Protein AF-A0A7L5E6U6-F1 (afdb_monomer)

Nearest PDB structures (foldseek):
  3ugf-assembly2_B  TM=5.413E-01  e=1.941E-01  Pachysandra terminalis
  5yzn-assembly1_A  TM=3.280E-01  e=2.599E-01  Deinococcus radiodurans R1 = ATCC 13939 = DSM 20539
  5cr6-assembly1_D  TM=1.844E-01  e=5.407E+00  Streptococcus pneumoniae

Solvent-accessible surface area (backbone atoms only — not comparable to full-atom values): 8105 Å² total; per-residue (Å²): 133,83,80,77,80,76,82,58,77,54,74,93,71,59,78,60,45,80,46,60,40,55,44,88,92,66,15,16,42,32,47,24,43,14,80,80,77,78,61,71,46,60,42,77,87,70,43,62,77,42,59,13,59,81,63,26,90,53,43,3,32,35,75,47,44,79,46,78,48,90,88,49,35,37,38,36,43,22,38,20,38,38,91,55,29,34,85,72,65,78,39,96,48,82,47,90,36,60,51,86,74,18,46,62,33,58,46,38,33,34,26,38,34,44,23,77,76,87,75,61,72,50,76,46,69,44,50,46,34,76,76,36,77,95,34,53,82,54,55,83,94

pLDDT: mean 93.13, std 9.57, range [44.0, 98.62]

Sequence (141 aa):
MAQKKDNRPSEKKMRAYLMVYFKDDTHGLYMALSADGNSFTDVNNGKPIIAGDTIAEQKGIRDPYIYRSPDGMFYLALTDLHIYAQKQGYRTTQWERDGKAYGWGNNRGLVLMKSKDLIHWSHKVLRVDRAFPELTDIGCA

Mean predicted aligned error: 4.46 Å

Structure (mmCIF, N/CA/C/O backbone):
data_AF-A0A7L5E6U6-F1
#
_entry.id   AF-A0A7L5E6U6-F1
#
loop_
_atom_site.group_PDB
_atom_site.id
_atom_site.type_symbol
_atom_site.label_atom_id
_atom_site.label_alt_id
_atom_site.label_comp_id
_atom_site.label_asym_id
_atom_site.label_entity_id
_atom_site.label_seq_id
_atom_site.pdbx_PDB_ins_code
_atom_site.Cartn_x
_atom_site.Cartn_y
_atom_site.Cartn_z
_atom_site.occupancy
_atom_site.B_iso_or_equiv
_atom_site.auth_seq_id
_atom_site.auth_comp_id
_atom_site.auth_asym_id
_atom_site.auth_atom_id
_atom_site.pdbx_PDB_model_num
ATOM 1 N N . MET A 1 1 ? -36.808 -3.552 -1.723 1.00 44.00 1 MET A N 1
ATOM 2 C CA . MET A 1 1 ? -35.418 -3.997 -1.471 1.00 44.00 1 MET A CA 1
ATOM 3 C C . MET A 1 1 ? -35.166 -3.908 0.026 1.00 44.00 1 MET A C 1
ATOM 5 O O . MET A 1 1 ? -35.455 -2.864 0.593 1.00 44.00 1 MET A O 1
ATOM 9 N N . ALA A 1 2 ? -34.729 -4.982 0.688 1.00 50.78 2 ALA A N 1
ATOM 10 C CA . ALA A 1 2 ? -34.466 -4.945 2.127 1.00 50.78 2 ALA A CA 1
ATOM 11 C C . ALA A 1 2 ? -33.234 -4.068 2.416 1.00 50.78 2 ALA A C 1
ATOM 13 O O . ALA A 1 2 ? -32.168 -4.298 1.845 1.00 50.78 2 ALA A O 1
ATOM 14 N N . GLN A 1 3 ? -33.379 -3.069 3.290 1.00 54.09 3 GLN A N 1
ATOM 15 C CA . GLN A 1 3 ? -32.253 -2.321 3.851 1.00 54.09 3 GLN A CA 1
ATOM 16 C C . GLN A 1 3 ? -31.314 -3.321 4.542 1.00 54.09 3 GLN A C 1
ATOM 18 O O . GLN A 1 3 ? -31.693 -3.960 5.525 1.00 54.09 3 GLN A O 1
ATOM 23 N N . LYS A 1 4 ? -30.096 -3.499 4.015 1.00 61.56 4 LYS A N 1
ATOM 24 C CA . LYS A 1 4 ? -29.054 -4.261 4.715 1.00 61.56 4 LYS A CA 1
ATOM 25 C C . LYS A 1 4 ? -28.815 -3.589 6.068 1.00 61.56 4 LYS A C 1
ATOM 27 O O . LYS A 1 4 ? -28.544 -2.393 6.112 1.00 61.56 4 LYS A O 1
ATOM 32 N N . LYS A 1 5 ? -28.924 -4.360 7.155 1.00 62.41 5 LYS A N 1
ATOM 33 C CA . LYS A 1 5 ? -28.592 -3.904 8.511 1.00 62.41 5 LYS A CA 1
ATOM 34 C C . LYS A 1 5 ? -27.168 -3.346 8.518 1.00 62.41 5 LYS A C 1
ATOM 36 O O . LYS A 1 5 ? -26.235 -4.040 8.113 1.00 62.41 5 LYS A O 1
ATOM 41 N N . ASP A 1 6 ? -27.023 -2.107 8.971 1.00 70.12 6 ASP A N 1
ATOM 42 C CA . ASP A 1 6 ? -25.720 -1.487 9.175 1.00 70.12 6 ASP A CA 1
ATOM 43 C C . ASP A 1 6 ? -25.057 -2.113 10.408 1.00 70.12 6 ASP A C 1
ATOM 45 O O . ASP A 1 6 ? -25.409 -1.813 11.547 1.00 70.12 6 ASP A O 1
ATOM 49 N N . ASN A 1 7 ? -24.132 -3.043 10.171 1.00 71.75 7 ASN A N 1
ATOM 50 C CA . ASN A 1 7 ? -23.391 -3.737 11.225 1.00 71.75 7 ASN A CA 1
ATOM 51 C C . ASN A 1 7 ? -22.121 -2.979 11.651 1.00 71.75 7 ASN A C 1
ATOM 53 O O . ASN A 1 7 ? -21.292 -3.532 12.379 1.00 71.75 7 ASN A O 1
ATOM 57 N N . ARG A 1 8 ? -21.919 -1.736 11.193 1.00 77.31 8 ARG A N 1
ATOM 58 C CA . ARG A 1 8 ? -20.730 -0.959 11.552 1.00 77.31 8 ARG A CA 1
ATOM 59 C C . ARG A 1 8 ? -20.806 -0.510 13.016 1.00 77.31 8 ARG A C 1
ATOM 61 O O . ARG A 1 8 ? -21.871 -0.120 13.498 1.00 77.31 8 ARG A O 1
ATOM 68 N N . PRO A 1 9 ? -19.682 -0.520 13.752 1.00 80.81 9 PRO A N 1
ATOM 69 C CA . PRO A 1 9 ? -19.640 0.131 15.051 1.00 80.81 9 PRO A CA 1
ATOM 70 C C . PRO A 1 9 ? -19.852 1.639 14.864 1.00 80.81 9 PRO A C 1
ATOM 72 O O . PRO A 1 9 ? -19.217 2.253 14.010 1.00 80.81 9 PRO A O 1
ATOM 75 N N . SER A 1 10 ? -20.720 2.241 15.680 1.00 85.50 10 SER A N 1
ATOM 76 C CA . SER A 1 10 ? -20.822 3.702 15.786 1.00 85.50 10 SER A CA 1
ATOM 77 C C . SER A 1 10 ? -19.465 4.301 16.156 1.00 85.50 10 SER A C 1
ATOM 79 O O . SER A 1 10 ? -18.721 3.654 16.894 1.00 85.50 10 SER A O 1
ATOM 81 N N . GLU A 1 11 ? -19.185 5.548 15.776 1.00 83.25 11 GLU A N 1
ATOM 82 C CA . GLU A 1 11 ? -17.933 6.240 16.140 1.00 83.25 11 GLU A CA 1
ATOM 83 C C . GLU A 1 11 ? -17.625 6.155 17.642 1.00 83.25 11 GLU A C 1
ATOM 85 O O . GLU A 1 11 ? -16.518 5.793 18.019 1.00 83.25 11 GLU A O 1
ATOM 90 N N . LYS A 1 12 ? -18.640 6.304 18.510 1.00 86.12 12 LYS A N 1
ATOM 91 C CA . LYS A 1 12 ? -18.515 6.139 19.977 1.00 86.12 12 LYS A CA 1
ATOM 92 C C . LYS A 1 12 ? -17.982 4.770 20.438 1.00 86.12 12 LYS A C 1
ATOM 94 O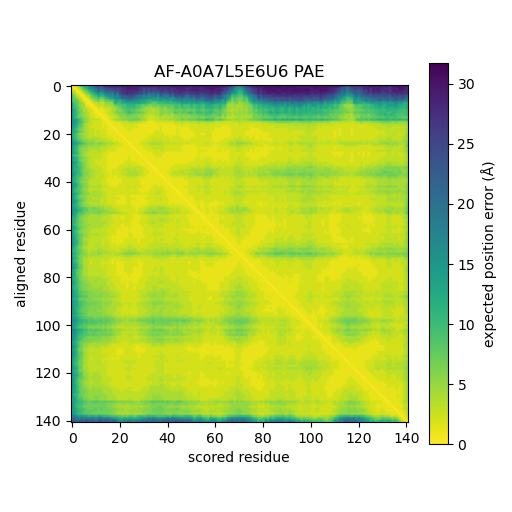 O . LYS A 1 12 ? -17.541 4.637 21.574 1.00 86.12 12 LYS A O 1
ATOM 99 N N . LYS A 1 13 ? -18.086 3.734 19.601 1.00 87.81 13 LYS A N 1
ATOM 100 C CA . LYS A 1 13 ? -17.586 2.372 19.865 1.00 87.81 13 LYS A CA 1
ATOM 101 C C . LYS A 1 13 ? -16.212 2.122 19.237 1.00 87.81 13 LYS A C 1
ATOM 103 O O . LYS A 1 13 ? -15.613 1.087 19.519 1.00 87.81 13 LYS A O 1
ATOM 108 N N . MET A 1 14 ? -15.721 3.018 18.382 1.00 89.62 14 MET A N 1
ATOM 109 C CA . MET A 1 14 ? -14.365 2.940 17.842 1.00 89.62 14 MET A CA 1
ATOM 110 C C . MET A 1 14 ? -13.364 3.371 18.919 1.00 89.62 14 MET A C 1
ATOM 112 O O . MET A 1 14 ? -13.683 4.183 19.783 1.00 89.62 14 MET A O 1
ATOM 116 N N . ARG A 1 15 ? -12.177 2.755 18.926 1.00 90.38 15 ARG A N 1
ATOM 117 C CA . ARG A 1 15 ? -11.224 2.865 20.048 1.00 90.38 15 ARG A CA 1
ATOM 118 C C . ARG A 1 15 ? -9.881 3.481 19.668 1.00 90.38 15 ARG A C 1
ATOM 120 O O . ARG A 1 15 ? -9.140 3.855 20.566 1.00 90.38 15 ARG A O 1
ATOM 127 N N . ALA A 1 16 ? -9.568 3.545 18.377 1.00 94.88 16 ALA A N 1
ATOM 128 C CA . ALA A 1 16 ? -8.306 4.058 17.868 1.00 94.88 16 ALA A CA 1
ATOM 129 C C . ALA A 1 16 ? -8.439 4.462 16.395 1.00 94.88 16 ALA A C 1
ATOM 131 O O . ALA A 1 16 ? -9.275 3.920 15.664 1.00 94.88 16 ALA A O 1
ATOM 132 N N . TYR A 1 17 ? -7.562 5.361 15.969 1.00 95.75 17 TYR A N 1
ATOM 133 C CA . TYR A 1 17 ? -7.209 5.601 14.580 1.00 95.75 17 TYR A CA 1
ATOM 134 C C . TYR A 1 17 ? -6.190 4.559 14.123 1.00 95.75 17 TYR A C 1
ATOM 136 O O . TYR A 1 17 ? -5.299 4.170 14.880 1.00 95.75 17 TYR A O 1
ATOM 144 N N . LEU A 1 18 ? -6.323 4.125 12.874 1.00 96.94 18 LEU A N 1
ATOM 145 C CA . LEU A 1 18 ? -5.385 3.229 12.211 1.00 96.94 18 LEU A CA 1
ATOM 146 C C . LEU A 1 18 ? -4.658 4.009 11.122 1.00 96.94 18 LEU A C 1
ATOM 148 O O . LEU A 1 18 ? -5.294 4.518 10.201 1.00 96.94 18 LEU A O 1
ATOM 152 N N . MET A 1 19 ? -3.335 4.053 11.211 1.00 98.12 19 MET A N 1
ATOM 153 C CA . MET A 1 19 ? -2.471 4.493 10.125 1.00 98.12 19 MET A CA 1
ATOM 154 C C . MET A 1 19 ? -1.913 3.267 9.414 1.00 98.12 19 MET A C 1
ATOM 156 O O . MET A 1 19 ? -1.408 2.347 10.057 1.00 98.12 19 MET A O 1
ATOM 160 N N . VAL A 1 20 ? -1.998 3.266 8.088 1.00 98.38 20 VAL A N 1
ATOM 161 C CA . VAL A 1 20 ? -1.315 2.305 7.218 1.00 98.38 20 VAL A CA 1
ATOM 162 C C . VAL A 1 20 ? -0.160 3.025 6.543 1.00 98.38 20 VAL A C 1
ATOM 164 O O . VAL A 1 20 ? -0.302 4.181 6.154 1.00 98.38 20 VAL A O 1
ATOM 167 N N . TYR A 1 21 ? 0.994 2.377 6.447 1.00 98.50 21 TYR A N 1
ATOM 168 C CA . TYR A 1 21 ? 2.186 2.995 5.870 1.00 98.50 21 TYR A CA 1
ATOM 169 C C . TYR A 1 21 ? 3.146 1.930 5.319 1.00 98.50 21 TYR A C 1
ATOM 171 O O . TYR A 1 21 ? 2.912 0.730 5.475 1.00 98.50 21 TYR A O 1
ATOM 179 N N . PHE A 1 22 ? 4.210 2.358 4.643 1.00 98.19 22 PHE A N 1
ATOM 180 C CA . PHE A 1 22 ? 5.250 1.481 4.099 1.00 98.19 22 PHE A CA 1
ATOM 181 C C . PHE A 1 22 ? 6.638 1.947 4.554 1.00 98.19 22 PHE A C 1
ATOM 183 O O . PHE A 1 22 ? 6.802 3.083 5.001 1.00 98.19 22 PHE A O 1
ATOM 190 N N . LYS A 1 23 ? 7.638 1.069 4.444 1.00 97.38 23 LYS A N 1
ATOM 191 C CA . LYS A 1 23 ? 9.053 1.401 4.677 1.00 97.38 23 LYS A CA 1
ATOM 192 C C . LYS A 1 23 ? 9.875 0.984 3.461 1.00 97.38 23 LYS A C 1
ATOM 194 O O . LYS A 1 23 ? 9.703 -0.132 2.975 1.00 97.38 23 LYS A O 1
ATOM 199 N N . ASP A 1 24 ? 10.788 1.841 3.011 1.00 96.00 24 ASP A N 1
ATOM 200 C CA . ASP A 1 24 ? 11.662 1.566 1.857 1.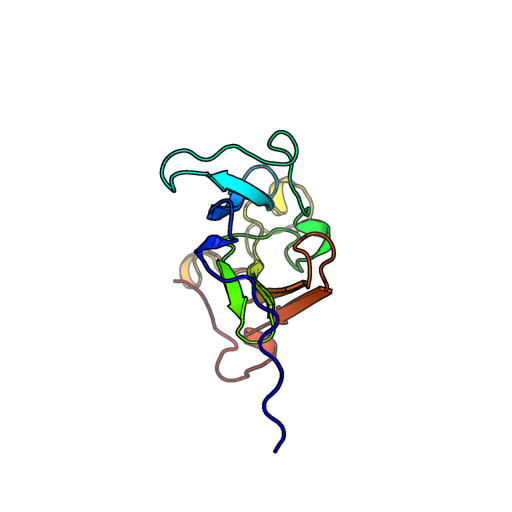00 96.00 24 ASP A CA 1
ATOM 201 C C . ASP A 1 24 ? 12.606 0.376 2.089 1.00 96.00 24 ASP A C 1
ATOM 203 O O . ASP A 1 24 ? 12.970 -0.319 1.145 1.00 96.00 24 ASP A O 1
ATOM 207 N N . ASP A 1 25 ? 12.975 0.088 3.336 1.00 94.44 25 ASP A N 1
ATOM 208 C CA . ASP A 1 25 ? 13.907 -1.003 3.643 1.00 94.44 25 ASP A CA 1
ATOM 209 C C . ASP A 1 25 ? 13.328 -2.384 3.300 1.00 94.44 25 ASP A C 1
ATOM 211 O O . ASP A 1 25 ? 14.041 -3.267 2.823 1.00 94.44 25 ASP A O 1
ATOM 215 N N . THR A 1 26 ? 12.023 -2.575 3.515 1.00 96.38 26 THR A N 1
ATOM 216 C CA . THR A 1 26 ? 11.346 -3.873 3.341 1.00 96.38 26 THR A CA 1
ATOM 217 C C . THR A 1 26 ? 10.307 -3.878 2.229 1.00 96.38 26 THR A C 1
ATOM 219 O O . THR A 1 26 ? 9.874 -4.952 1.821 1.00 96.38 26 THR A O 1
ATOM 222 N N . HIS A 1 27 ? 9.860 -2.701 1.778 1.00 98.00 27 HIS A N 1
ATOM 223 C CA . HIS A 1 27 ? 8.735 -2.537 0.854 1.00 98.00 27 HIS A CA 1
ATOM 224 C C . HIS A 1 27 ? 7.467 -3.292 1.283 1.00 98.00 27 HIS A C 1
ATOM 226 O O . HIS A 1 27 ? 6.696 -3.757 0.443 1.00 98.00 27 HIS A O 1
ATOM 232 N N . GLY A 1 28 ? 7.273 -3.463 2.593 1.00 98.06 28 GLY A N 1
ATOM 233 C CA . GLY A 1 28 ? 6.113 -4.127 3.180 1.00 98.06 28 GLY A CA 1
ATOM 234 C C . GLY A 1 28 ? 5.037 -3.151 3.649 1.00 98.06 28 GLY A C 1
ATOM 235 O O . GLY A 1 28 ? 5.277 -1.952 3.795 1.00 98.06 28 GLY A O 1
ATOM 236 N N . LEU A 1 29 ? 3.853 -3.694 3.932 1.00 98.38 29 LEU A N 1
ATOM 237 C CA . LEU A 1 29 ? 2.754 -2.980 4.574 1.00 98.38 29 LEU A CA 1
ATOM 238 C C . LEU A 1 29 ? 2.942 -2.986 6.091 1.00 98.38 29 LEU A C 1
ATOM 240 O O . LEU A 1 29 ? 3.112 -4.043 6.699 1.00 98.38 29 LEU A O 1
ATOM 244 N N . TYR A 1 30 ? 2.829 -1.814 6.700 1.00 98.44 30 TYR A N 1
ATOM 245 C CA . TYR A 1 30 ? 2.890 -1.598 8.139 1.00 98.44 30 TYR A CA 1
ATOM 246 C C . TYR A 1 30 ? 1.621 -0.917 8.639 1.00 98.44 30 TYR A C 1
ATOM 248 O O . TYR A 1 30 ? 0.867 -0.306 7.876 1.00 98.44 30 TYR A O 1
ATOM 256 N N . MET A 1 31 ? 1.399 -1.025 9.945 1.00 98.38 31 MET A N 1
ATOM 257 C CA . MET A 1 31 ? 0.279 -0.393 10.625 1.00 98.38 31 MET A CA 1
ATOM 258 C C . MET A 1 31 ? 0.735 0.232 11.941 1.00 98.38 31 MET A C 1
ATOM 260 O O . MET A 1 31 ? 1.649 -0.264 12.600 1.00 98.38 31 MET A O 1
ATOM 264 N N . ALA A 1 32 ? 0.070 1.308 12.336 1.00 98.44 32 ALA A N 1
ATOM 265 C CA . ALA A 1 32 ? 0.226 1.917 13.645 1.00 98.44 32 ALA A CA 1
ATOM 266 C C . ALA A 1 32 ? -1.135 2.367 14.176 1.00 98.44 32 ALA A C 1
ATOM 268 O O . ALA A 1 32 ? -2.026 2.739 13.407 1.00 98.44 32 ALA A O 1
ATOM 269 N N . LEU A 1 33 ? -1.298 2.323 15.495 1.00 98.00 33 LEU A N 1
ATOM 270 C CA . LEU A 1 33 ? -2.524 2.729 16.172 1.00 98.00 33 LEU A CA 1
ATOM 271 C C . LEU A 1 33 ? -2.300 4.019 16.949 1.00 98.00 33 LEU A C 1
ATOM 273 O O . LEU A 1 33 ? -1.236 4.230 17.526 1.00 98.00 33 LEU A O 1
ATOM 277 N N . SER A 1 34 ? -3.331 4.853 16.996 1.00 97.88 34 SER A N 1
ATOM 278 C CA . SER A 1 34 ? -3.342 6.069 17.800 1.00 97.88 34 SER A CA 1
ATOM 279 C C . SER A 1 34 ? -4.677 6.226 18.517 1.00 97.88 34 SER A C 1
ATOM 281 O O . SER A 1 34 ? -5.732 6.022 17.921 1.00 97.88 34 SER A O 1
ATOM 283 N N . ALA A 1 35 ? -4.649 6.594 19.796 1.00 95.62 35 ALA A N 1
ATOM 284 C CA . ALA A 1 35 ? -5.862 6.923 20.544 1.00 95.62 35 ALA A CA 1
ATOM 285 C C . ALA A 1 35 ? -6.319 8.375 20.311 1.00 95.62 35 ALA A C 1
ATOM 287 O O . ALA A 1 35 ? -7.501 8.671 20.466 1.00 95.62 35 ALA A O 1
ATOM 288 N N . ASP A 1 36 ? -5.394 9.264 19.941 1.00 94.38 36 ASP A N 1
ATOM 289 C CA . ASP A 1 36 ? -5.600 10.716 19.873 1.00 94.38 36 ASP A CA 1
ATOM 290 C C . ASP A 1 36 ? -5.493 11.297 18.453 1.00 94.38 36 ASP A C 1
ATOM 292 O O . ASP A 1 36 ? -5.873 12.442 18.231 1.00 94.38 36 ASP A O 1
ATOM 296 N N . GLY A 1 37 ? -5.008 10.511 17.490 1.00 94.75 37 GLY A N 1
ATOM 297 C CA . GLY A 1 37 ? -4.766 10.930 16.110 1.00 94.75 37 GLY A CA 1
ATOM 298 C C . GLY A 1 37 ? -3.452 11.689 15.897 1.00 94.75 37 GLY A C 1
ATOM 299 O O . GLY A 1 37 ? -3.167 12.054 14.760 1.00 94.75 37 GLY A O 1
ATOM 300 N N . ASN A 1 38 ? -2.644 11.901 16.943 1.00 96.38 38 ASN A N 1
ATOM 301 C CA . ASN A 1 38 ? -1.384 12.651 16.885 1.00 96.38 38 ASN A CA 1
ATOM 302 C C . ASN A 1 38 ? -0.168 11.753 17.121 1.00 96.38 38 ASN A C 1
ATOM 304 O O . ASN A 1 38 ? 0.832 11.859 16.413 1.00 96.38 38 ASN A O 1
ATOM 308 N N . SER A 1 39 ? -0.252 10.861 18.109 1.00 97.44 39 SER A N 1
ATOM 309 C CA . SER A 1 39 ? 0.835 9.949 18.466 1.00 97.44 39 SER A CA 1
ATOM 310 C C . SER A 1 39 ? 0.482 8.534 18.036 1.00 97.44 39 SER A C 1
ATOM 312 O O . SER A 1 39 ? -0.523 7.976 18.479 1.00 97.44 39 SER A O 1
ATOM 314 N N . PHE A 1 40 ? 1.312 7.948 17.177 1.00 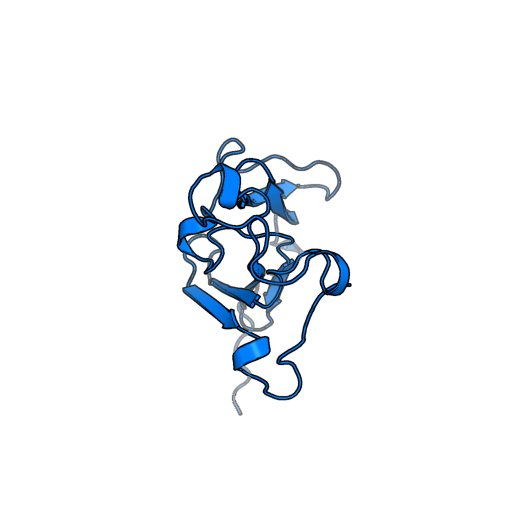98.25 40 PHE A N 1
ATOM 315 C CA . PHE A 1 40 ? 1.097 6.615 16.626 1.00 98.25 40 PHE A CA 1
ATOM 316 C C . PHE A 1 40 ? 2.112 5.630 17.195 1.00 98.25 40 PHE A C 1
ATOM 318 O O . PHE A 1 40 ? 3.309 5.901 17.238 1.00 98.25 40 PHE A O 1
ATOM 325 N N . THR A 1 41 ? 1.625 4.473 17.631 1.00 98.38 41 THR A N 1
ATOM 326 C CA . THR A 1 41 ? 2.456 3.355 18.080 1.00 98.38 41 THR A CA 1
ATOM 327 C C . THR A 1 41 ? 2.396 2.242 17.051 1.00 98.38 41 THR A C 1
ATOM 329 O O . THR A 1 41 ? 1.310 1.786 16.683 1.00 98.38 41 THR A O 1
ATOM 332 N N . ASP A 1 42 ? 3.569 1.804 16.602 1.00 98.12 42 ASP A N 1
ATOM 333 C CA . ASP A 1 42 ? 3.705 0.675 15.690 1.00 98.12 42 ASP A CA 1
ATOM 334 C C . ASP A 1 42 ? 3.029 -0.574 16.255 1.00 98.12 42 ASP A C 1
ATOM 336 O O . ASP A 1 42 ? 3.233 -0.952 17.412 1.00 98.12 42 ASP A O 1
ATOM 340 N N . VAL A 1 43 ? 2.262 -1.259 15.408 1.00 96.81 43 VAL A N 1
ATOM 341 C CA . VAL A 1 43 ? 1.808 -2.615 15.723 1.00 96.81 43 VAL A CA 1
ATOM 342 C C . VAL A 1 43 ? 2.872 -3.628 15.291 1.00 96.81 43 VAL A C 1
ATOM 344 O O . VAL A 1 43 ? 3.818 -3.294 14.576 1.00 96.81 43 VAL A O 1
ATOM 347 N N . ASN A 1 44 ? 2.732 -4.883 15.731 1.00 97.19 44 ASN A N 1
ATOM 348 C CA . ASN A 1 44 ? 3.656 -5.972 15.380 1.00 97.19 44 ASN A CA 1
ATOM 349 C C . ASN A 1 44 ? 5.135 -5.634 15.665 1.00 97.19 44 ASN A C 1
ATOM 351 O O . ASN A 1 44 ? 6.037 -6.009 14.918 1.00 97.19 44 ASN A O 1
ATOM 355 N N . ASN A 1 45 ? 5.388 -4.873 16.733 1.00 97.25 45 ASN A N 1
ATOM 356 C CA . ASN A 1 45 ? 6.725 -4.462 17.167 1.00 97.25 45 ASN A CA 1
ATOM 357 C C . ASN A 1 45 ? 7.522 -3.754 16.051 1.00 97.25 45 ASN A C 1
ATOM 359 O O . ASN A 1 45 ? 8.730 -3.958 15.924 1.00 97.25 45 ASN A O 1
ATOM 363 N N . GLY A 1 46 ? 6.839 -2.981 15.199 1.00 96.62 46 GLY A N 1
ATOM 364 C CA . GLY A 1 46 ? 7.461 -2.248 14.094 1.00 96.62 46 GLY A CA 1
ATOM 365 C C . GLY A 1 46 ? 7.929 -3.124 12.929 1.00 96.62 46 GLY A C 1
ATOM 366 O O . GLY A 1 46 ? 8.651 -2.628 12.058 1.00 96.62 46 GLY A O 1
ATOM 367 N N . LYS A 1 47 ? 7.528 -4.404 12.898 1.00 97.62 47 LYS A N 1
ATOM 368 C CA . LYS A 1 47 ? 7.745 -5.352 11.793 1.00 97.62 47 LYS A CA 1
ATOM 369 C C . LYS A 1 47 ? 6.600 -5.270 10.773 1.00 97.62 47 LYS A C 1
ATOM 371 O O . LYS A 1 47 ? 5.486 -4.894 11.144 1.00 97.62 47 LYS A O 1
ATOM 376 N N . PRO A 1 48 ? 6.842 -5.629 9.497 1.00 96.81 48 PRO A N 1
ATOM 377 C CA . PRO A 1 48 ? 5.798 -5.575 8.477 1.00 96.81 48 PRO A CA 1
ATOM 378 C C . PRO A 1 48 ? 4.627 -6.490 8.852 1.00 96.81 48 PRO A C 1
ATOM 380 O O . PRO A 1 48 ? 4.827 -7.592 9.361 1.00 96.81 48 PRO A O 1
ATOM 383 N N . ILE A 1 49 ? 3.406 -6.022 8.601 1.00 97.56 49 ILE A N 1
ATOM 384 C CA . ILE A 1 49 ? 2.176 -6.818 8.712 1.00 97.56 49 ILE A CA 1
ATOM 385 C C . ILE A 1 49 ? 2.074 -7.779 7.534 1.00 97.56 49 ILE A C 1
ATOM 387 O O . ILE A 1 49 ? 1.720 -8.940 7.716 1.00 97.56 49 ILE A O 1
ATOM 391 N N . ILE A 1 50 ? 2.409 -7.299 6.334 1.00 97.50 50 ILE A N 1
ATOM 392 C CA . ILE A 1 50 ? 2.446 -8.098 5.107 1.00 97.50 50 ILE A CA 1
ATOM 393 C C . ILE A 1 50 ? 3.712 -7.727 4.340 1.00 97.50 50 ILE A C 1
ATOM 395 O O . ILE A 1 50 ? 3.979 -6.545 4.113 1.00 97.50 50 ILE A O 1
ATOM 399 N N . ALA A 1 51 ? 4.503 -8.725 3.951 1.00 96.94 51 ALA A N 1
ATOM 400 C CA . ALA A 1 51 ? 5.680 -8.518 3.116 1.00 96.94 51 ALA A CA 1
ATOM 401 C C . ALA A 1 51 ? 5.257 -8.224 1.665 1.00 96.94 51 ALA A C 1
ATOM 403 O O . ALA A 1 51 ? 4.361 -8.884 1.133 1.00 96.94 51 ALA A O 1
ATOM 404 N N . GLY A 1 52 ? 5.867 -7.222 1.025 1.00 94.50 52 GLY A N 1
ATOM 405 C CA . GLY A 1 52 ? 5.454 -6.775 -0.311 1.00 94.50 52 GLY A CA 1
ATOM 406 C C . GLY A 1 52 ? 5.646 -7.834 -1.402 1.00 94.50 52 GLY A C 1
ATOM 407 O O . GLY A 1 52 ? 4.846 -7.924 -2.331 1.00 94.50 52 GLY A O 1
ATOM 408 N N . ASP A 1 53 ? 6.654 -8.691 -1.253 1.00 95.12 53 ASP A N 1
ATOM 409 C CA . ASP A 1 53 ? 6.989 -9.790 -2.165 1.00 95.12 53 ASP A CA 1
ATOM 410 C C . ASP A 1 53 ? 5.907 -10.876 -2.287 1.00 95.12 53 ASP A C 1
ATOM 412 O O . ASP A 1 53 ? 5.838 -11.568 -3.313 1.00 95.12 53 ASP A O 1
ATOM 416 N N . THR A 1 54 ? 5.041 -10.985 -1.275 1.00 94.69 54 THR A N 1
A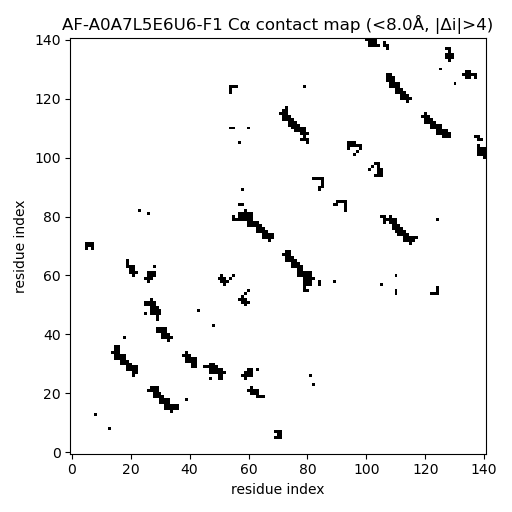TOM 417 C CA . THR A 1 54 ? 3.923 -11.938 -1.230 1.00 94.69 54 THR A CA 1
ATOM 418 C C . THR A 1 54 ? 2.660 -11.461 -1.948 1.00 94.69 54 THR A C 1
ATOM 420 O O . THR A 1 54 ? 1.828 -12.297 -2.297 1.00 94.69 54 THR A O 1
ATOM 423 N N . ILE A 1 55 ? 2.502 -10.151 -2.182 1.00 97.75 55 ILE A N 1
ATOM 424 C CA . ILE A 1 55 ? 1.243 -9.564 -2.687 1.00 97.75 55 ILE A CA 1
ATOM 425 C C . ILE A 1 55 ? 1.386 -8.721 -3.960 1.00 97.75 55 ILE A C 1
ATOM 427 O O . ILE A 1 55 ? 0.373 -8.352 -4.554 1.00 97.75 55 ILE A O 1
ATOM 431 N N . ALA A 1 56 ? 2.615 -8.396 -4.365 1.00 98.12 56 ALA A N 1
ATOM 432 C CA . ALA A 1 56 ? 2.912 -7.469 -5.455 1.00 98.12 56 ALA A CA 1
ATOM 433 C C . ALA A 1 56 ? 3.704 -8.144 -6.586 1.00 98.12 56 ALA A C 1
ATOM 435 O O . ALA A 1 56 ? 4.547 -9.014 -6.343 1.00 98.12 56 ALA A O 1
ATOM 436 N N . GLU A 1 57 ? 3.477 -7.718 -7.831 1.00 97.31 57 GLU A N 1
ATOM 437 C CA . GLU A 1 57 ? 4.225 -8.201 -8.995 1.00 97.31 57 GLU A CA 1
ATOM 438 C C . GLU A 1 57 ? 5.680 -7.717 -8.946 1.00 97.31 57 GLU A C 1
ATOM 440 O O . GLU A 1 57 ? 6.602 -8.504 -9.155 1.00 97.31 57 GLU A O 1
ATOM 445 N N . GLN A 1 58 ? 5.902 -6.449 -8.578 1.00 97.19 58 GLN A N 1
ATOM 446 C CA . GLN A 1 58 ? 7.226 -5.830 -8.454 1.00 97.19 58 GLN A CA 1
ATOM 447 C C . GLN A 1 58 ? 7.986 -6.261 -7.201 1.00 97.19 58 GLN A C 1
ATOM 449 O O . GLN A 1 58 ? 9.094 -5.782 -6.967 1.00 97.19 58 GLN A O 1
ATOM 454 N N . LYS A 1 59 ? 7.409 -7.168 -6.409 1.00 97.56 59 LYS A N 1
ATOM 455 C CA . LYS A 1 59 ? 7.943 -7.666 -5.139 1.00 97.56 59 LYS A CA 1
ATOM 456 C C . LYS A 1 59 ? 8.062 -6.626 -4.027 1.00 97.56 59 LYS A C 1
ATOM 458 O O . LYS A 1 59 ? 8.770 -6.847 -3.054 1.00 97.56 59 LYS A O 1
ATOM 463 N N . GLY A 1 60 ? 7.337 -5.517 -4.137 1.00 97.94 60 GLY A N 1
ATOM 464 C CA . GLY A 1 60 ? 7.283 -4.467 -3.128 1.00 97.94 60 GLY A CA 1
ATOM 465 C C . GLY A 1 60 ? 6.053 -3.590 -3.301 1.00 97.94 60 GLY A C 1
ATOM 466 O O . GLY A 1 60 ? 5.523 -3.484 -4.407 1.00 97.94 60 GLY A O 1
ATOM 467 N N . ILE A 1 61 ? 5.607 -2.975 -2.207 1.00 98.31 61 ILE A N 1
ATOM 468 C CA . ILE A 1 61 ? 4.507 -2.009 -2.217 1.00 98.31 61 ILE A CA 1
ATOM 469 C C . ILE A 1 61 ? 4.946 -0.636 -1.717 1.00 98.31 61 ILE A C 1
ATOM 471 O O . ILE A 1 61 ? 5.939 -0.505 -0.996 1.00 98.31 61 ILE A O 1
ATOM 475 N N . ARG A 1 62 ? 4.166 0.387 -2.076 1.00 97.94 62 ARG A N 1
ATOM 476 C CA . ARG A 1 62 ? 4.271 1.749 -1.538 1.00 97.94 62 ARG A CA 1
ATOM 477 C C . ARG A 1 62 ? 2.896 2.385 -1.357 1.00 97.94 62 ARG A C 1
ATOM 479 O O . ARG A 1 62 ? 1.902 1.881 -1.874 1.00 97.94 62 ARG A O 1
ATOM 486 N N . ASP A 1 63 ? 2.872 3.497 -0.630 1.00 97.38 63 ASP A N 1
ATOM 487 C CA . ASP A 1 63 ? 1.751 4.440 -0.544 1.00 97.38 63 ASP A CA 1
ATOM 488 C C . ASP A 1 63 ? 0.382 3.784 -0.244 1.00 97.38 63 ASP A C 1
ATOM 490 O O . ASP A 1 63 ? -0.571 3.959 -1.006 1.00 97.38 63 ASP A O 1
ATOM 494 N N . PRO A 1 64 ? 0.247 2.988 0.838 1.00 98.19 64 PRO A N 1
ATOM 495 C CA . PRO A 1 64 ? -1.018 2.345 1.154 1.00 98.19 64 PRO A CA 1
ATOM 496 C C . PRO A 1 64 ? -2.082 3.369 1.554 1.00 98.19 64 PRO A C 1
ATOM 498 O O . PRO A 1 64 ? -1.857 4.235 2.398 1.00 98.19 64 PRO A O 1
ATOM 501 N N . TYR A 1 65 ? -3.283 3.191 1.020 1.00 98.12 65 TYR A N 1
ATOM 502 C CA . TYR A 1 65 ? -4.493 3.894 1.431 1.00 98.12 65 TYR A CA 1
ATOM 503 C C . TYR A 1 65 ? -5.529 2.888 1.923 1.00 98.12 65 TYR A C 1
ATOM 505 O O . TYR A 1 65 ? -5.782 1.898 1.237 1.00 98.12 65 TYR A O 1
ATOM 513 N N . ILE A 1 66 ? -6.154 3.152 3.077 1.00 97.88 66 ILE A N 1
ATOM 514 C CA . ILE A 1 66 ? -7.206 2.305 3.649 1.00 97.88 66 ILE A CA 1
ATOM 515 C C . ILE A 1 66 ? -8.558 3.013 3.694 1.00 97.88 66 ILE A C 1
ATOM 517 O O . ILE A 1 66 ? -8.670 4.165 4.108 1.00 97.88 66 ILE A O 1
ATOM 521 N N . TYR A 1 67 ? -9.606 2.275 3.338 1.00 95.62 67 TYR A N 1
ATOM 522 C CA . TYR A 1 67 ? -10.991 2.717 3.414 1.00 95.62 67 TYR A CA 1
ATOM 523 C C . TYR A 1 67 ? -11.859 1.682 4.124 1.00 95.62 67 TYR A C 1
ATOM 525 O O . TYR A 1 67 ? -11.817 0.492 3.807 1.00 95.62 67 TYR A O 1
ATOM 533 N N . ARG A 1 68 ? -12.692 2.144 5.060 1.00 93.44 68 ARG A N 1
ATOM 534 C CA . ARG A 1 68 ? -13.760 1.338 5.656 1.00 93.44 68 ARG A CA 1
ATOM 535 C C . ARG A 1 68 ? -15.078 1.657 4.963 1.00 93.44 68 ARG A C 1
ATOM 537 O O . ARG A 1 68 ? -15.610 2.756 5.093 1.00 93.44 68 ARG A O 1
ATOM 544 N N . SER A 1 69 ? -15.614 0.686 4.249 1.00 91.88 69 SER A N 1
ATOM 545 C CA . SER A 1 69 ? -16.815 0.834 3.428 1.00 91.88 69 SER A CA 1
ATOM 546 C C . SER A 1 69 ? -18.122 0.747 4.224 1.00 91.88 69 SER A C 1
ATOM 548 O O . SER A 1 69 ? -18.147 0.265 5.363 1.00 91.88 69 SER A O 1
ATOM 550 N N . PRO A 1 70 ? -19.260 1.149 3.620 1.00 88.88 70 PRO A N 1
ATOM 551 C CA . PRO A 1 70 ? -20.574 1.039 4.249 1.00 88.88 70 PRO A CA 1
ATOM 552 C C . PRO A 1 70 ? -21.013 -0.404 4.520 1.00 88.88 70 PRO A C 1
ATOM 554 O O . PRO A 1 70 ? -21.814 -0.632 5.418 1.00 88.88 70 PRO A O 1
ATOM 557 N N . ASP A 1 71 ? -20.474 -1.387 3.788 1.00 85.69 71 ASP A N 1
ATOM 558 C CA . ASP A 1 71 ? -20.725 -2.816 4.034 1.00 85.69 71 ASP A CA 1
ATOM 559 C C . ASP A 1 71 ? -19.892 -3.389 5.204 1.00 85.69 71 ASP A C 1
ATOM 561 O O . ASP A 1 71 ? -19.974 -4.583 5.487 1.00 85.69 71 ASP A O 1
ATOM 565 N N . GLY A 1 72 ? -19.115 -2.546 5.898 1.00 89.00 72 GLY A N 1
ATOM 566 C CA . GLY A 1 72 ? -18.302 -2.912 7.059 1.00 89.00 72 GLY A CA 1
ATOM 567 C C . GLY A 1 72 ? -16.961 -3.563 6.719 1.00 89.00 72 GLY A C 1
ATOM 568 O O . GLY A 1 72 ? -16.206 -3.885 7.635 1.00 89.00 72 GLY A O 1
ATOM 569 N N . MET A 1 73 ? -16.657 -3.735 5.431 1.00 95.00 73 MET A N 1
ATOM 570 C CA . MET A 1 73 ? -15.373 -4.241 4.956 1.00 95.00 73 MET A CA 1
ATOM 571 C C . MET A 1 73 ? -14.284 -3.158 5.022 1.00 95.00 73 MET A C 1
ATOM 573 O O . MET A 1 73 ? -14.551 -1.958 5.117 1.00 95.00 73 MET A O 1
ATOM 577 N N . PHE A 1 74 ? -13.037 -3.599 4.921 1.00 97.31 74 PHE A N 1
ATOM 578 C CA . PHE A 1 74 ? -11.866 -2.755 4.743 1.00 97.31 74 PHE A CA 1
ATOM 579 C C . PHE A 1 74 ? -11.252 -3.019 3.378 1.00 97.31 74 PHE A C 1
ATOM 581 O O . PHE A 1 74 ? -11.100 -4.176 2.977 1.00 97.31 74 PHE A O 1
ATOM 588 N N . TYR A 1 75 ? -10.886 -1.948 2.689 1.00 98.12 75 TYR A N 1
ATOM 589 C CA . TYR A 1 75 ? -10.238 -1.981 1.389 1.00 98.12 75 TYR A CA 1
ATOM 590 C C . TYR A 1 75 ? -8.907 -1.249 1.468 1.00 98.12 75 TYR A C 1
ATOM 592 O O . TYR A 1 75 ? -8.849 -0.154 2.024 1.00 98.12 75 TYR A O 1
ATOM 600 N N . LEU A 1 76 ? -7.863 -1.852 0.906 1.00 98.31 76 LEU A N 1
ATOM 601 C CA . LEU A 1 76 ? -6.574 -1.205 0.695 1.00 98.31 76 LEU A CA 1
ATOM 602 C C . LEU A 1 76 ? -6.315 -1.038 -0.798 1.00 98.31 76 LEU A C 1
ATOM 604 O O . LEU A 1 76 ? -6.605 -1.943 -1.582 1.00 98.31 76 LEU A O 1
ATOM 608 N N . ALA A 1 77 ? -5.712 0.085 -1.158 1.00 98.44 77 ALA A N 1
ATOM 609 C CA . ALA A 1 77 ? -5.034 0.267 -2.431 1.00 98.44 77 ALA A CA 1
ATOM 610 C C . ALA A 1 77 ? -3.583 0.653 -2.142 1.00 98.44 77 ALA A C 1
ATOM 612 O O . ALA A 1 77 ? -3.336 1.504 -1.290 1.00 98.44 77 ALA A O 1
ATOM 613 N N . LEU A 1 78 ? -2.641 -0.005 -2.810 1.00 98.44 78 LEU A N 1
ATOM 614 C CA . LEU A 1 78 ? -1.211 0.249 -2.683 1.00 98.44 78 LEU A CA 1
ATOM 615 C C . LEU A 1 78 ? -0.590 0.317 -4.074 1.00 98.44 78 LEU A C 1
ATOM 617 O O . LEU A 1 78 ? -1.037 -0.379 -4.986 1.00 98.44 78 LEU A O 1
ATOM 621 N N . THR A 1 79 ? 0.474 1.090 -4.225 1.00 97.75 79 THR A N 1
ATOM 622 C CA . THR A 1 79 ? 1.293 1.093 -5.438 1.00 97.75 79 THR A CA 1
ATOM 623 C C . THR A 1 79 ? 2.095 -0.210 -5.518 1.00 97.75 79 THR A C 1
ATOM 625 O O . THR A 1 79 ? 2.779 -0.561 -4.557 1.00 97.75 79 THR A O 1
ATOM 628 N N . ASP A 1 80 ? 2.041 -0.923 -6.648 1.00 97.69 80 ASP A N 1
ATOM 629 C CA . ASP A 1 80 ? 2.888 -2.094 -6.928 1.00 97.69 80 ASP A CA 1
ATOM 630 C C . ASP A 1 80 ? 4.257 -1.622 -7.443 1.00 97.69 80 ASP A C 1
ATOM 632 O O . ASP A 1 80 ? 4.436 -1.336 -8.632 1.00 97.69 80 ASP A O 1
ATOM 636 N N . LEU A 1 81 ? 5.210 -1.438 -6.526 1.00 97.06 81 LEU A N 1
ATOM 637 C CA . LEU A 1 81 ? 6.498 -0.826 -6.830 1.00 97.06 81 LEU A CA 1
ATOM 638 C C . LEU A 1 81 ? 7.570 -1.206 -5.805 1.00 97.06 81 LEU A C 1
ATOM 640 O O . LEU A 1 81 ? 7.433 -0.965 -4.607 1.00 97.06 81 LEU A O 1
ATOM 644 N N . HIS A 1 82 ? 8.702 -1.701 -6.306 1.00 97.50 82 HIS A N 1
ATOM 645 C CA . HIS A 1 82 ? 9.906 -1.931 -5.513 1.00 97.50 82 HIS A CA 1
ATOM 646 C C . HIS A 1 82 ? 11.088 -1.139 -6.068 1.00 97.50 82 HIS A C 1
ATOM 648 O O . HIS A 1 82 ? 11.486 -1.310 -7.225 1.00 97.50 82 HIS A O 1
ATOM 654 N N . ILE A 1 83 ? 11.678 -0.290 -5.232 1.00 96.44 83 ILE A N 1
ATOM 655 C CA . ILE A 1 83 ? 12.643 0.739 -5.638 1.00 96.44 83 ILE A CA 1
ATOM 656 C C . ILE A 1 83 ? 14.087 0.243 -5.590 1.00 96.44 83 ILE A C 1
ATOM 658 O O . ILE A 1 83 ? 14.955 0.735 -6.307 1.00 96.44 83 ILE A O 1
ATOM 662 N N . TYR A 1 84 ? 14.328 -0.804 -4.801 1.00 96.88 84 TYR A N 1
ATOM 663 C CA . TYR A 1 84 ? 15.632 -1.457 -4.666 1.00 96.88 84 TYR A CA 1
ATOM 664 C C . TYR A 1 84 ? 15.665 -2.863 -5.267 1.00 96.88 84 TYR A C 1
ATOM 666 O O . TYR A 1 84 ? 16.475 -3.688 -4.862 1.00 96.88 84 TYR A O 1
ATOM 674 N N . ALA A 1 85 ? 14.779 -3.172 -6.219 1.00 96.75 85 ALA A N 1
ATOM 675 C CA . ALA A 1 85 ? 14.530 -4.573 -6.575 1.00 96.75 85 ALA A CA 1
ATOM 676 C C . ALA A 1 85 ? 15.720 -5.181 -7.320 1.00 96.75 85 ALA A C 1
ATOM 678 O O . ALA A 1 85 ? 16.033 -6.350 -7.136 1.00 96.75 85 ALA A O 1
ATOM 679 N N . GLN A 1 86 ? 16.438 -4.354 -8.086 1.00 97.56 86 GLN A N 1
ATOM 680 C CA . GLN A 1 86 ? 17.717 -4.735 -8.674 1.00 97.56 86 GLN A CA 1
ATOM 681 C C . GLN A 1 86 ? 18.762 -5.067 -7.607 1.00 97.56 86 GLN A C 1
ATOM 683 O O . GLN A 1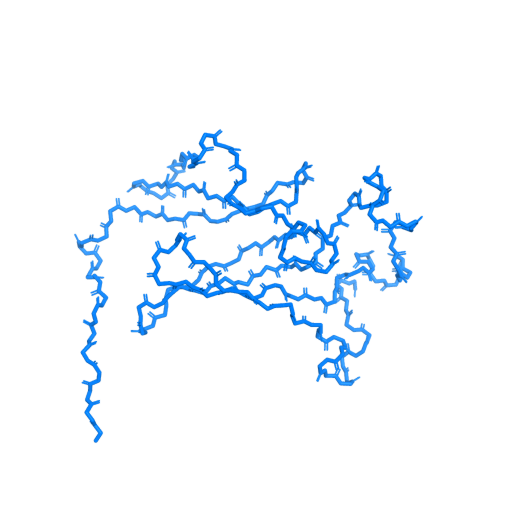 86 ? 19.402 -6.111 -7.666 1.00 97.56 86 GLN A O 1
ATOM 688 N N . LYS A 1 87 ? 18.904 -4.197 -6.599 1.00 96.69 87 LYS A N 1
ATOM 689 C CA . LYS A 1 87 ? 19.871 -4.376 -5.506 1.00 96.69 87 LYS A CA 1
ATOM 690 C C . LYS A 1 87 ? 19.576 -5.627 -4.674 1.00 96.69 87 LYS A C 1
ATOM 692 O O . LYS A 1 87 ? 20.504 -6.240 -4.168 1.00 96.69 87 LYS A O 1
ATOM 697 N N . GLN A 1 88 ? 18.301 -5.996 -4.548 1.00 95.38 88 GLN A N 1
ATOM 698 C CA . GLN A 1 88 ? 17.846 -7.189 -3.827 1.00 95.38 88 GLN A CA 1
ATOM 699 C C . GLN A 1 88 ? 17.748 -8.444 -4.714 1.00 95.38 88 GLN A C 1
ATOM 701 O O . GLN A 1 88 ? 17.348 -9.499 -4.236 1.00 95.38 88 GLN A O 1
ATOM 706 N N . GLY A 1 89 ? 18.121 -8.359 -5.996 1.00 96.56 89 GLY A N 1
ATOM 707 C CA . GLY A 1 89 ? 18.155 -9.512 -6.900 1.00 96.56 89 GLY A CA 1
ATOM 708 C C . GLY A 1 89 ? 16.794 -9.968 -7.437 1.00 96.56 89 GLY A C 1
ATOM 709 O O . GLY A 1 89 ? 16.722 -11.009 -8.081 1.00 96.56 89 GLY A O 1
ATOM 710 N N . TYR A 1 90 ? 15.720 -9.200 -7.234 1.00 95.94 90 TYR A N 1
ATOM 711 C CA . TYR A 1 90 ? 14.393 -9.520 -7.778 1.00 95.94 90 TYR A CA 1
ATOM 712 C C . TYR A 1 90 ? 14.271 -9.265 -9.285 1.00 95.94 90 TYR A C 1
ATOM 714 O O . TYR A 1 90 ? 13.408 -9.846 -9.938 1.00 95.94 90 TYR A O 1
ATOM 722 N N . ARG A 1 91 ? 15.116 -8.393 -9.849 1.00 96.06 91 ARG A N 1
ATOM 723 C CA . ARG A 1 91 ? 15.211 -8.136 -11.296 1.00 96.06 91 ARG A CA 1
ATOM 724 C C . ARG A 1 91 ? 16.615 -7.677 -11.678 1.00 96.06 91 ARG A C 1
ATOM 726 O O . ARG A 1 91 ? 17.382 -7.250 -10.824 1.00 96.06 91 ARG A O 1
ATOM 733 N N . THR A 1 92 ? 16.955 -7.727 -12.961 1.00 97.50 92 THR A N 1
ATOM 734 C CA . THR A 1 92 ? 18.288 -7.333 -13.457 1.00 97.50 92 THR A CA 1
ATOM 735 C C . THR A 1 92 ? 18.413 -5.842 -13.772 1.00 97.50 92 THR A C 1
ATOM 737 O O . THR A 1 92 ? 19.529 -5.334 -13.871 1.00 97.50 92 THR A O 1
ATOM 740 N N . THR A 1 93 ? 17.298 -5.118 -13.892 1.00 96.06 93 THR A N 1
ATOM 741 C CA . THR A 1 93 ? 17.262 -3.691 -14.242 1.00 96.06 93 THR A CA 1
ATOM 742 C C . THR A 1 93 ? 16.787 -2.824 -13.079 1.00 96.06 93 THR A C 1
ATOM 744 O O . THR A 1 93 ? 15.952 -3.234 -12.271 1.00 96.06 93 THR A O 1
ATOM 747 N N . GLN A 1 94 ? 17.278 -1.583 -12.993 1.00 94.81 94 GLN A N 1
ATOM 748 C CA . GLN A 1 94 ? 16.742 -0.619 -12.028 1.00 94.81 94 GLN A CA 1
ATOM 749 C C . GLN A 1 94 ? 15.265 -0.330 -12.323 1.00 94.81 94 GLN A C 1
ATOM 751 O O . GLN A 1 94 ? 14.442 -0.425 -11.417 1.00 94.81 94 GLN A O 1
ATOM 756 N N . TRP A 1 95 ? 14.934 -0.077 -13.591 1.00 95.69 95 TRP A N 1
ATOM 757 C CA . TRP A 1 95 ? 13.578 0.072 -14.120 1.00 95.69 95 TRP A CA 1
ATOM 758 C C . TRP A 1 95 ? 13.442 -0.742 -15.415 1.00 95.69 95 TRP A C 1
ATOM 760 O O . TRP A 1 95 ? 14.408 -0.922 -16.150 1.00 95.69 95 TRP A O 1
ATOM 770 N N . GLU A 1 96 ? 12.249 -1.254 -15.689 1.00 94.31 96 GLU A N 1
ATOM 771 C CA . GLU A 1 96 ? 11.871 -1.978 -16.911 1.00 94.31 96 GLU A CA 1
ATOM 772 C C . GLU A 1 96 ? 11.460 -1.030 -18.046 1.00 94.31 96 GLU A C 1
ATOM 774 O O . GLU A 1 96 ? 11.376 -1.449 -19.196 1.00 94.31 96 GLU A O 1
ATOM 779 N N . ARG A 1 97 ? 11.207 0.245 -17.725 1.00 94.12 97 ARG A N 1
ATOM 780 C CA . ARG A 1 97 ? 10.980 1.332 -18.685 1.00 94.12 97 ARG A CA 1
ATOM 781 C C . ARG A 1 97 ? 11.973 2.462 -18.440 1.00 94.12 97 ARG A C 1
ATOM 783 O O . ARG A 1 97 ? 12.559 2.551 -17.361 1.00 94.12 97 ARG A O 1
ATOM 790 N N . ASP A 1 98 ? 12.144 3.320 -19.442 1.00 91.69 98 ASP A N 1
ATOM 791 C CA . ASP A 1 98 ? 13.073 4.446 -19.377 1.00 91.69 98 ASP A CA 1
ATOM 792 C C . ASP A 1 98 ? 12.775 5.365 -18.179 1.00 91.69 98 ASP A C 1
ATOM 794 O O . ASP A 1 98 ? 11.669 5.882 -18.016 1.00 91.69 98 ASP A O 1
ATOM 798 N N . GLY A 1 99 ? 13.778 5.565 -17.325 1.00 88.06 99 GLY A N 1
ATOM 799 C CA . GLY A 1 99 ? 13.623 6.354 -16.105 1.00 88.06 99 GLY A CA 1
ATOM 800 C C . GLY A 1 99 ? 13.518 7.861 -16.347 1.00 88.06 99 GLY A C 1
ATOM 801 O O . GLY A 1 99 ? 13.063 8.570 -15.457 1.00 88.06 99 GLY A O 1
ATOM 802 N N . LYS A 1 100 ? 13.915 8.374 -17.521 1.00 89.19 100 LYS A N 1
ATOM 803 C CA . LYS A 1 100 ? 13.766 9.802 -17.847 1.00 89.19 100 LYS A CA 1
ATOM 804 C C . LYS A 1 100 ? 12.349 10.112 -18.316 1.00 89.19 100 LYS A C 1
ATOM 806 O O . LYS A 1 100 ? 11.802 11.133 -17.923 1.00 89.19 100 LYS A O 1
ATOM 811 N N . ALA A 1 101 ? 11.769 9.230 -19.122 1.00 91.50 101 ALA A N 1
ATOM 812 C CA . ALA A 1 101 ? 10.422 9.372 -19.653 1.00 91.50 101 ALA A CA 1
ATOM 813 C C . ALA A 1 101 ? 9.339 9.020 -18.624 1.00 91.50 101 ALA A C 1
ATOM 815 O O . ALA A 1 101 ? 8.276 9.623 -18.647 1.00 91.50 101 ALA A O 1
ATOM 816 N N . TYR A 1 102 ? 9.599 8.063 -17.722 1.00 91.81 102 TYR A N 1
ATOM 817 C CA . TYR A 1 102 ? 8.577 7.529 -16.808 1.00 91.81 102 TYR A CA 1
ATOM 818 C C . TYR A 1 102 ? 8.896 7.712 -15.319 1.00 91.81 102 TYR A C 1
ATOM 820 O O . TYR A 1 102 ? 8.092 7.316 -14.470 1.00 91.81 102 TYR A O 1
ATOM 828 N N . GLY A 1 103 ? 10.068 8.261 -14.975 1.00 91.88 103 GLY A N 1
ATOM 829 C CA . GLY A 1 103 ? 10.527 8.392 -13.591 1.00 91.88 103 GLY A CA 1
ATOM 830 C C . GLY A 1 103 ? 10.666 7.025 -12.922 1.00 91.88 103 GLY A C 1
ATOM 831 O O . GLY A 1 103 ? 11.617 6.276 -13.160 1.00 91.88 103 GLY A O 1
ATOM 832 N N . TRP A 1 104 ? 9.671 6.675 -12.108 1.00 92.12 104 TRP A N 1
ATOM 833 C CA . TRP A 1 104 ? 9.494 5.342 -11.536 1.00 92.12 104 TRP A CA 1
ATOM 834 C C . TRP A 1 104 ? 8.987 4.378 -12.611 1.00 92.12 104 TRP A C 1
ATOM 836 O O . TRP A 1 104 ? 7.819 3.993 -12.608 1.00 92.12 104 TRP A O 1
ATOM 846 N N . GLY A 1 105 ? 9.861 3.978 -13.538 1.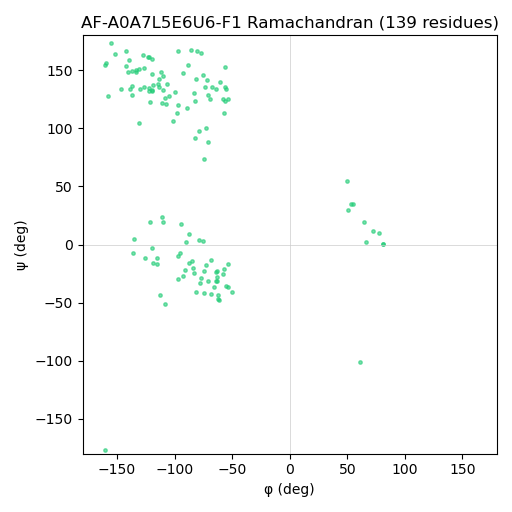00 93.38 105 GLY A N 1
ATOM 847 C CA . GLY A 1 105 ? 9.489 3.263 -14.765 1.00 93.38 105 GLY A CA 1
ATOM 848 C C . GLY A 1 105 ? 8.645 1.996 -14.575 1.00 93.38 105 GLY A C 1
ATOM 849 O O . GLY A 1 105 ? 7.979 1.569 -15.510 1.00 93.38 105 GLY A O 1
ATOM 850 N N . ASN A 1 106 ? 8.579 1.417 -13.376 1.00 94.50 106 ASN A N 1
ATOM 851 C CA . ASN A 1 106 ? 7.768 0.226 -13.108 1.00 94.50 106 ASN A CA 1
ATOM 852 C C . ASN A 1 106 ? 6.380 0.525 -12.532 1.00 94.50 106 ASN A C 1
ATOM 854 O O . ASN A 1 106 ? 5.574 -0.397 -12.430 1.00 94.50 106 ASN A O 1
ATOM 858 N N . ASN A 1 107 ? 6.087 1.783 -12.191 1.00 94.44 107 ASN A N 1
ATOM 859 C CA . ASN A 1 107 ? 4.820 2.190 -11.597 1.00 94.44 107 ASN A CA 1
ATOM 860 C C . ASN A 1 107 ? 3.678 2.119 -12.625 1.00 94.44 107 ASN A C 1
ATOM 862 O O . ASN A 1 107 ? 3.426 3.063 -13.371 1.00 94.44 107 ASN A O 1
ATOM 866 N N . ARG A 1 108 ? 3.052 0.944 -12.713 1.00 95.38 108 ARG A N 1
ATOM 867 C CA . ARG A 1 108 ? 1.960 0.613 -13.651 1.00 95.38 108 ARG A CA 1
ATOM 868 C C . ARG A 1 108 ? 0.819 -0.153 -12.988 1.00 95.38 108 ARG A C 1
ATOM 870 O O . ARG A 1 108 ? -0.181 -0.473 -13.631 1.00 95.38 108 ARG A O 1
ATOM 877 N N . GLY A 1 109 ? 1.013 -0.544 -11.733 1.00 96.00 109 GLY A N 1
ATOM 878 C CA . GLY A 1 109 ? 0.169 -1.506 -11.054 1.00 96.00 109 GLY A CA 1
ATOM 879 C C . GLY A 1 109 ? -0.279 -1.016 -9.693 1.00 96.00 109 GLY A C 1
ATOM 880 O O . GLY A 1 109 ? 0.429 -0.274 -9.014 1.00 96.00 109 GLY A O 1
ATOM 881 N N . LEU A 1 110 ? -1.455 -1.485 -9.293 1.00 97.88 110 LEU A N 1
ATOM 882 C CA . LEU A 1 110 ? -1.971 -1.332 -7.943 1.00 97.88 110 LEU A CA 1
ATOM 883 C C . LEU A 1 110 ? -2.173 -2.708 -7.319 1.00 97.88 110 LEU A C 1
ATOM 885 O O . LEU A 1 110 ? -2.737 -3.603 -7.949 1.00 97.88 110 LEU A O 1
ATOM 889 N N . VAL A 1 111 ? -1.787 -2.861 -6.058 1.00 98.62 111 VAL A N 1
ATOM 890 C CA . VAL A 1 111 ? -2.225 -3.981 -5.227 1.00 98.62 111 VAL A CA 1
ATOM 891 C C . VAL A 1 111 ? -3.517 -3.562 -4.536 1.00 98.62 111 VAL A C 1
ATOM 893 O O . VAL A 1 111 ? -3.543 -2.606 -3.764 1.00 98.62 111 VAL A O 1
ATOM 896 N N . LEU A 1 112 ? -4.607 -4.267 -4.823 1.00 98.62 112 LEU A N 1
ATOM 897 C CA . LEU A 1 112 ? -5.915 -4.033 -4.217 1.00 98.62 112 LEU A CA 1
ATOM 898 C C . LEU A 1 112 ? -6.191 -5.133 -3.202 1.00 98.62 112 LEU A C 1
ATOM 900 O O . LEU A 1 112 ? -6.115 -6.311 -3.549 1.00 98.62 112 LEU A O 1
ATOM 904 N N . MET A 1 113 ? -6.535 -4.774 -1.967 1.00 98.44 113 MET A N 1
ATOM 905 C CA . MET A 1 113 ? -6.796 -5.745 -0.903 1.00 98.44 113 MET A CA 1
ATOM 906 C C . MET A 1 113 ? -8.149 -5.520 -0.241 1.00 98.44 113 MET A C 1
ATOM 908 O O . MET A 1 113 ? -8.659 -4.402 -0.191 1.00 98.44 113 MET A O 1
ATOM 912 N N . LYS A 1 114 ? -8.730 -6.597 0.289 1.00 98.06 114 LYS A N 1
ATOM 913 C CA . LYS A 1 114 ? -10.016 -6.584 0.993 1.00 98.06 114 LYS A CA 1
ATOM 914 C C . LYS A 1 114 ? -9.965 -7.473 2.232 1.00 98.06 114 LYS A C 1
ATOM 916 O O . LYS A 1 114 ? -9.536 -8.625 2.136 1.00 98.06 114 LYS A O 1
ATOM 921 N N . SER A 1 115 ? -10.471 -6.967 3.356 1.00 97.81 115 SER A N 1
ATOM 922 C CA . SER A 1 115 ? -10.551 -7.678 4.640 1.00 97.81 115 SER A CA 1
ATOM 923 C C . SER A 1 115 ? -11.841 -7.370 5.403 1.00 97.81 115 SER A C 1
ATOM 925 O O . SER A 1 115 ? -12.454 -6.320 5.218 1.00 97.81 115 SER A O 1
ATOM 927 N N . LYS A 1 116 ? -12.273 -8.304 6.259 1.00 96.06 116 LYS A N 1
ATOM 928 C CA . LYS A 1 116 ? -13.377 -8.111 7.219 1.00 96.06 116 LYS A CA 1
ATOM 929 C C . LYS A 1 116 ? -12.894 -7.643 8.591 1.00 96.06 116 LYS A C 1
ATOM 931 O O . LYS A 1 116 ? -13.658 -7.018 9.317 1.00 96.06 116 LYS A O 1
ATOM 936 N N . ASP A 1 117 ? -11.662 -7.981 8.950 1.00 94.38 117 ASP A N 1
ATOM 937 C CA . ASP A 1 117 ? -11.168 -7.960 10.330 1.00 94.38 117 ASP A CA 1
ATOM 938 C C . ASP A 1 117 ? -9.776 -7.328 10.477 1.00 94.38 117 ASP A C 1
ATOM 940 O O . ASP A 1 117 ? -9.240 -7.318 11.578 1.00 94.38 117 ASP A O 1
ATOM 944 N N . LEU A 1 118 ? -9.214 -6.784 9.389 1.00 95.56 118 LEU A N 1
ATOM 945 C CA . LEU A 1 118 ? -7.861 -6.217 9.295 1.00 95.56 118 LEU A CA 1
ATOM 946 C C . LEU A 1 118 ? -6.720 -7.235 9.465 1.00 95.56 118 LEU A C 1
ATOM 948 O O . LEU A 1 118 ? -5.555 -6.851 9.379 1.00 95.56 118 LEU A O 1
ATOM 952 N N . ILE A 1 119 ? -7.033 -8.520 9.642 1.00 95.12 119 ILE A N 1
ATOM 953 C CA . ILE A 1 119 ? -6.062 -9.598 9.865 1.00 95.12 119 ILE A CA 1
ATOM 954 C C . ILE A 1 119 ? -5.974 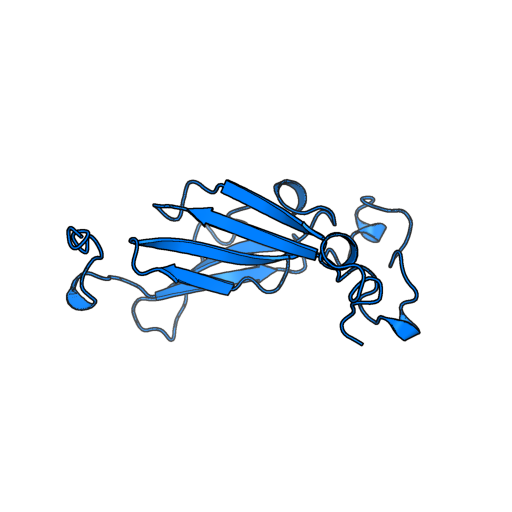-10.476 8.617 1.00 95.12 119 ILE A C 1
ATOM 956 O O . ILE A 1 119 ? -4.891 -10.699 8.081 1.00 95.12 119 ILE A O 1
ATOM 960 N N . HIS A 1 120 ? -7.120 -10.938 8.117 1.00 96.69 120 HIS A N 1
ATOM 961 C CA . HIS A 1 120 ? -7.198 -11.810 6.952 1.00 96.69 120 HIS A CA 1
ATOM 962 C C . HIS A 1 120 ? -7.488 -10.987 5.702 1.00 96.69 120 HIS A C 1
ATOM 964 O O . HIS A 1 120 ? -8.526 -10.322 5.608 1.00 96.69 120 HIS A O 1
ATOM 970 N N . TRP A 1 121 ? -6.587 -11.051 4.725 1.00 97.69 121 TRP A N 1
ATOM 971 C CA . TRP A 1 121 ? -6.661 -10.252 3.507 1.00 97.69 121 TRP A CA 1
ATOM 972 C C . TRP A 1 121 ? -6.746 -11.131 2.264 1.00 97.69 121 TRP A C 1
ATOM 974 O O . TRP A 1 121 ? -5.956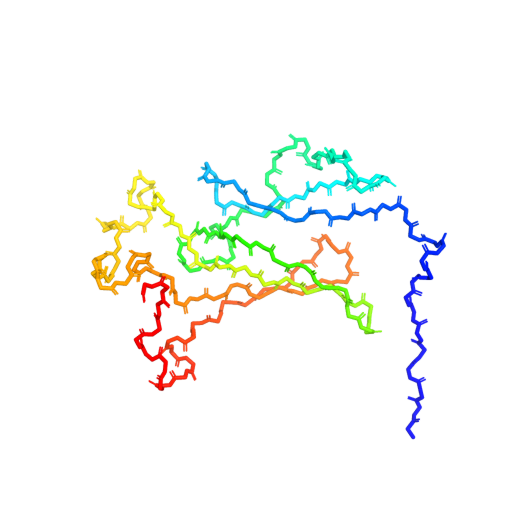 -12.050 2.067 1.00 97.69 121 TRP A O 1
ATOM 984 N N . SER A 1 122 ? -7.687 -10.794 1.388 1.00 98.06 122 SER A N 1
ATOM 985 C CA . SER A 1 122 ? -7.621 -11.167 -0.028 1.00 98.06 122 SER A CA 1
ATOM 986 C C . SER A 1 122 ? -6.947 -10.038 -0.798 1.00 98.06 122 SER A C 1
ATOM 988 O O . SER A 1 122 ? -7.103 -8.876 -0.415 1.00 98.06 122 SER A O 1
ATOM 990 N N . HIS A 1 123 ? -6.215 -10.353 -1.865 1.00 98.06 123 HIS A N 1
ATOM 991 C CA . HIS A 1 123 ? -5.561 -9.345 -2.695 1.00 98.06 123 HIS A CA 1
ATOM 992 C C . HIS A 1 123 ? -5.646 -9.677 -4.187 1.00 98.06 123 HIS A C 1
ATOM 994 O O . HIS A 1 123 ? -5.860 -10.828 -4.572 1.00 98.06 123 HIS A O 1
ATOM 1000 N N . LYS A 1 124 ? 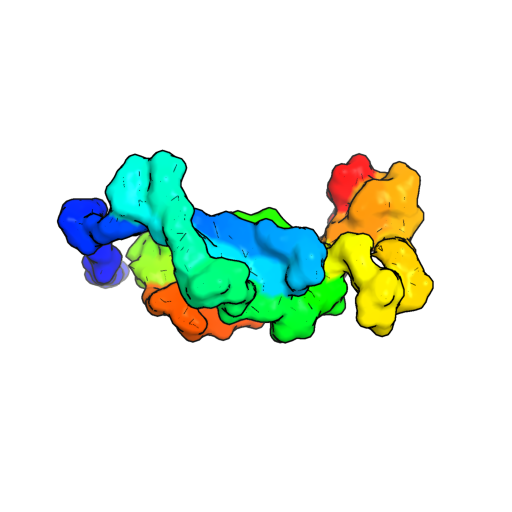-5.479 -8.650 -5.022 1.00 98.31 124 LYS A N 1
ATOM 1001 C CA . LYS A 1 124 ? -5.328 -8.753 -6.472 1.00 98.31 124 LYS A CA 1
ATOM 1002 C C . LYS A 1 124 ? -4.400 -7.648 -6.966 1.00 98.31 124 LYS A C 1
ATOM 1004 O O . LYS A 1 124 ? -4.596 -6.488 -6.614 1.00 98.31 124 LYS A O 1
ATOM 1009 N N . VAL A 1 125 ? -3.449 -7.999 -7.825 1.00 98.38 125 VAL A N 1
ATOM 1010 C CA . VAL A 1 125 ? -2.667 -7.016 -8.581 1.00 98.38 125 VAL A CA 1
ATOM 1011 C C . VAL A 1 125 ? -3.467 -6.589 -9.812 1.00 98.38 125 VAL A C 1
ATOM 1013 O O . VAL A 1 125 ? -3.871 -7.423 -10.626 1.00 98.38 125 VAL A O 1
ATOM 1016 N N . LEU A 1 126 ? -3.717 -5.290 -9.946 1.00 97.81 126 LEU A N 1
ATOM 1017 C CA . LEU A 1 126 ? -4.284 -4.669 -11.136 1.00 97.81 126 LEU A CA 1
ATOM 1018 C C . LEU A 1 126 ? -3.161 -4.004 -11.928 1.00 97.81 126 LEU A C 1
ATOM 1020 O O . LEU A 1 126 ? -2.675 -2.944 -11.547 1.00 97.81 126 LEU A O 1
ATOM 1024 N N . ARG A 1 127 ? -2.788 -4.611 -13.054 1.00 97.06 127 ARG A N 1
ATOM 1025 C CA . ARG A 1 127 ? -1.922 -3.997 -14.064 1.00 97.06 127 ARG A CA 1
ATOM 1026 C C . ARG A 1 127 ? -2.745 -3.043 -14.919 1.00 97.06 127 ARG A C 1
ATOM 1028 O O . ARG A 1 127 ? -3.457 -3.494 -15.813 1.00 97.06 127 ARG A O 1
ATOM 1035 N N . VAL A 1 128 ? -2.693 -1.751 -14.596 1.00 96.06 128 VAL A N 1
ATOM 1036 C CA . VAL A 1 128 ? -3.528 -0.717 -15.231 1.00 96.06 128 VAL A CA 1
ATOM 1037 C C . VAL A 1 128 ? -3.213 -0.629 -16.722 1.00 96.06 128 VAL A C 1
ATOM 1039 O O . VAL A 1 128 ? -4.130 -0.668 -17.536 1.00 96.06 128 VAL A O 1
ATOM 1042 N N . ASP A 1 129 ? -1.924 -0.660 -17.062 1.00 94.69 129 ASP A N 1
ATOM 1043 C CA . ASP A 1 129 ? -1.405 -0.672 -18.434 1.00 94.69 129 ASP A CA 1
ATOM 1044 C C . ASP A 1 129 ? -1.901 -1.852 -19.282 1.00 94.69 129 ASP A C 1
ATOM 1046 O O . ASP A 1 129 ? -1.943 -1.772 -20.503 1.00 94.69 129 ASP A O 1
ATOM 1050 N N . ARG A 1 130 ? -2.281 -2.964 -18.642 1.00 96.06 130 ARG A N 1
ATOM 1051 C CA . ARG A 1 130 ? -2.815 -4.153 -19.326 1.00 96.06 130 ARG A CA 1
ATOM 1052 C C . ARG A 1 130 ? -4.337 -4.210 -19.324 1.00 96.06 130 ARG A C 1
ATOM 1054 O O . ARG A 1 130 ? -4.922 -4.835 -20.202 1.00 96.06 130 ARG A O 1
ATOM 1061 N N . ALA A 1 131 ? -4.970 -3.639 -18.304 1.00 96.81 131 ALA A N 1
ATOM 1062 C CA . ALA A 1 131 ? -6.418 -3.654 -18.150 1.00 96.81 131 ALA A CA 1
ATOM 1063 C C . ALA A 1 131 ? -7.111 -2.640 -19.074 1.00 96.81 131 ALA A C 1
ATOM 1065 O O . ALA A 1 131 ? -8.245 -2.882 -19.481 1.00 96.81 131 ALA A O 1
ATOM 1066 N N . PHE A 1 132 ? -6.427 -1.541 -19.406 1.00 96.31 132 PHE A N 1
ATOM 1067 C CA . PHE A 1 132 ? -6.960 -0.429 -20.192 1.00 96.31 132 PHE A CA 1
ATOM 1068 C C . PHE A 1 132 ? -5.977 -0.079 -21.323 1.00 96.31 132 PHE A C 1
ATOM 1070 O O . PHE A 1 132 ? -4.933 0.514 -21.043 1.00 96.31 132 PHE A O 1
ATOM 1077 N N . PRO A 1 133 ? -6.260 -0.453 -22.587 1.00 94.44 133 PRO A N 1
ATOM 1078 C CA . PRO A 1 133 ? -5.353 -0.227 -23.718 1.00 94.44 133 PRO A CA 1
ATOM 1079 C C . PRO A 1 133 ? -4.927 1.236 -23.902 1.00 94.44 133 PRO A C 1
ATOM 1081 O O . PRO A 1 133 ? -3.783 1.520 -24.251 1.00 94.44 133 PRO A O 1
ATOM 1084 N N . GLU A 1 134 ? -5.827 2.173 -23.621 1.00 96.25 134 GLU A N 1
ATOM 1085 C CA . GLU A 1 134 ? -5.586 3.614 -23.673 1.00 96.25 134 GLU A CA 1
ATOM 1086 C C . GLU A 1 134 ? -4.615 4.117 -22.590 1.00 96.25 134 GLU A C 1
ATOM 1088 O O . GLU A 1 134 ? -4.113 5.234 -22.688 1.00 96.25 134 GLU A O 1
ATOM 1093 N N . LEU A 1 135 ? -4.315 3.290 -21.583 1.00 95.06 135 LEU A N 1
ATOM 1094 C CA . LEU A 1 135 ? -3.375 3.574 -20.496 1.00 95.06 135 LEU A CA 1
ATOM 1095 C C . LEU A 1 135 ? -2.097 2.725 -20.589 1.00 95.06 135 LEU A C 1
ATOM 1097 O O . LEU A 1 135 ? -1.384 2.594 -19.595 1.00 95.06 135 LEU A O 1
ATOM 1101 N N . THR A 1 136 ? -1.775 2.161 -21.759 1.00 93.31 136 THR A N 1
ATOM 1102 C CA . THR A 1 136 ? -0.550 1.353 -21.951 1.00 93.31 136 THR A CA 1
ATOM 1103 C C . THR A 1 136 ? 0.717 2.106 -21.510 1.00 93.31 136 THR A C 1
ATOM 1105 O O . THR A 1 136 ? 1.607 1.525 -20.883 1.00 93.31 136 THR A O 1
ATOM 1108 N N . ASP A 1 137 ? 0.762 3.419 -21.749 1.00 92.19 137 ASP A N 1
ATOM 1109 C CA . ASP A 1 137 ? 1.889 4.289 -21.395 1.00 92.19 137 ASP A CA 1
ATOM 1110 C C . ASP A 1 137 ? 1.727 4.986 -20.031 1.00 92.19 137 ASP A C 1
ATOM 1112 O O . ASP A 1 137 ? 2.426 5.953 -19.736 1.00 92.19 137 ASP A O 1
ATOM 1116 N N . ILE A 1 138 ? 0.836 4.504 -19.154 1.00 91.56 138 ILE A N 1
ATOM 1117 C CA . ILE A 1 138 ? 0.638 5.102 -17.825 1.00 91.56 138 ILE A CA 1
ATOM 1118 C C . ILE A 1 138 ? 1.946 5.153 -17.020 1.00 91.56 138 ILE A C 1
ATOM 1120 O O . ILE A 1 138 ? 2.720 4.189 -16.962 1.00 91.56 138 ILE A O 1
ATOM 1124 N N . GLY A 1 139 ? 2.193 6.289 -16.377 1.00 84.25 139 GLY A N 1
ATOM 1125 C CA . GLY A 1 139 ? 3.369 6.547 -15.555 1.00 84.25 139 GLY A CA 1
ATOM 1126 C C . GLY A 1 139 ? 3.127 7.706 -14.594 1.00 84.25 139 GLY A C 1
ATOM 1127 O O . GLY A 1 139 ? 2.022 8.239 -14.515 1.00 84.25 139 GLY A O 1
ATOM 1128 N N . CYS A 1 140 ? 4.160 8.071 -13.838 1.00 69.31 140 CYS A N 1
ATOM 1129 C CA . CYS A 1 140 ? 4.094 9.136 -12.829 1.00 69.31 140 CYS A CA 1
ATOM 1130 C C . CYS A 1 140 ? 5.100 10.265 -13.086 1.00 69.31 140 CYS A C 1
ATOM 1132 O O . CYS A 1 140 ? 5.448 10.983 -12.149 1.00 69.31 140 CYS A O 1
ATOM 1134 N N . ALA A 1 141 ? 5.597 10.368 -14.320 1.00 59.66 141 ALA A N 1
ATOM 1135 C CA . ALA A 1 141 ? 6.438 11.460 -14.796 1.00 59.66 141 ALA A CA 1
ATOM 1136 C C . ALA A 1 141 ? 5.657 12.328 -15.784 1.00 59.66 141 ALA A C 1
ATOM 1138 O O . ALA A 1 141 ? 4.748 11.772 -16.443 1.00 59.66 141 ALA A O 1
#

Secondary structure (DSSP, 8-state):
-------PPPGGG---EEEEEE-TTT--EEEEEESSSS--EESGGGS-SB-GGGT-TTS-EEEEEEEE-TTS-EEEEEEE--TTTTTTTS-SSS-SS-HHHHSSTT--EEEEEEESSSSSEEEEEEEHHHH-GGGTT----

Radius of gyration: 17.44 Å; Cα contacts (8 Å, |Δi|>4): 289; chains: 1; bounding box: 55×25×44 Å

Organism: NCBI:txid2728022

Foldseek 3Di:
DDDDPQPADDPVPDQWDKDWFADLVQLAIWIWTGRVVPDTDTPPNVDGLGGQLVQAPQRHWGDWDWDQDSNQKIKIKIFRARQCCCVVVVDVDSAPDDCVLAVRRNRQWIWMWMGNPVNDIDIDIDRNLVVDVVCVVPHDD

InterPro domains:
  IPR023296 Glycosyl hydrolase, five-bladed beta-propeller domain superfamily [G3DSA:2.115.10.20] (4-139)
  IPR023296 Glycosyl hydrolase, five-bladed beta-propeller domain superfamily [SSF75005] (17-123)